Protein AF-A0A9W4V0A9-F1 (afdb_monomer)

Solvent-accessible surface area (backbone atoms only — not comparable to full-atom values): 4733 Å² total; per-residue (Å²): 137,81,85,70,82,83,73,76,78,82,57,90,90,52,59,71,45,44,33,70,38,58,29,88,55,29,28,27,28,21,67,66,54,43,79,88,60,60,84,92,45,85,74,63,92,73,46,56,63,41,84,42,57,51,62,51,57,36,68,64,57,96,82,40,91,64,52,30,32,32,31,50,77,45,80,108

Radius of gyration: 13.04 Å; Cα contacts (8 Å, |Δi|>4): 136; chains: 1; bounding box: 27×38×28 Å

pLDDT: mean 81.57, std 17.65, range [36.22, 96.19]

Sequence (76 aa):
MEAGPDHGRRFQGRIRVESSQRCPETGHYSYDGHRDGEEGCYVSPYAGGMPFSKGPRAPNLLSCSHVIYWKLDIIY

Mean predicted aligned error: 8.32 Å

Structure (mmCIF, N/CA/C/O backbone):
data_AF-A0A9W4V0A9-F1
#
_entry.id   AF-A0A9W4V0A9-F1
#
loop_
_atom_site.group_PDB
_atom_site.id
_atom_site.type_symbol
_atom_site.label_atom_id
_atom_site.label_alt_id
_atom_site.label_comp_id
_atom_site.label_asym_id
_atom_site.label_entity_id
_atom_site.label_seq_id
_atom_site.pdbx_PDB_ins_code
_atom_site.Cartn_x
_atom_site.Cartn_y
_atom_site.Cartn_z
_atom_site.occupancy
_atom_site.B_iso_or_equiv
_atom_site.auth_seq_id
_atom_site.auth_comp_id
_atom_site.auth_asym_id
_atom_site.auth_atom_id
_atom_site.pdbx_PDB_model_num
ATOM 1 N N . MET A 1 1 ? 14.783 28.311 10.161 1.00 42.34 1 MET A N 1
ATOM 2 C CA . MET A 1 1 ? 14.114 27.757 8.966 1.00 42.34 1 MET A CA 1
ATOM 3 C C . MET A 1 1 ? 13.159 26.696 9.473 1.00 42.34 1 MET A C 1
ATOM 5 O O . MET A 1 1 ? 13.589 25.590 9.760 1.00 42.34 1 MET A O 1
ATOM 9 N N . GLU A 1 2 ? 11.917 27.086 9.738 1.00 36.22 2 GLU A N 1
ATOM 10 C CA . GLU A 1 2 ? 10.914 26.203 10.336 1.00 36.22 2 GLU A CA 1
ATOM 11 C C . GLU A 1 2 ? 10.151 25.507 9.207 1.00 36.22 2 GLU A C 1
ATOM 13 O O . GLU A 1 2 ? 9.587 26.167 8.334 1.00 36.22 2 GLU A O 1
ATOM 18 N N . ALA A 1 3 ? 10.208 24.175 9.171 1.00 45.41 3 ALA A N 1
ATOM 19 C CA . ALA A 1 3 ? 9.433 23.376 8.234 1.00 45.41 3 ALA A CA 1
ATOM 20 C C . ALA A 1 3 ? 7.956 23.469 8.644 1.00 45.41 3 ALA A C 1
ATOM 22 O O . ALA A 1 3 ? 7.566 22.975 9.701 1.00 45.41 3 ALA A O 1
ATOM 23 N N . GLY A 1 4 ? 7.163 24.179 7.839 1.00 41.09 4 GLY A N 1
ATOM 24 C CA . GLY A 1 4 ? 5.728 24.346 8.051 1.00 41.09 4 GLY A CA 1
ATOM 25 C C . GLY A 1 4 ? 4.975 23.009 8.040 1.00 41.09 4 GLY A C 1
ATOM 26 O O . GLY A 1 4 ? 5.491 22.013 7.531 1.00 41.09 4 GLY A O 1
ATOM 27 N N . PRO A 1 5 ? 3.756 22.969 8.605 1.00 45.47 5 PRO A N 1
ATOM 28 C CA . PRO A 1 5 ? 2.999 21.736 8.754 1.00 45.47 5 PRO A CA 1
ATOM 29 C C . PRO A 1 5 ? 2.723 21.106 7.386 1.00 45.47 5 PRO A C 1
ATOM 31 O O . PRO A 1 5 ? 2.245 21.770 6.461 1.00 45.47 5 PRO A O 1
ATOM 34 N N . ASP A 1 6 ? 3.053 19.819 7.287 1.00 51.59 6 ASP A N 1
ATOM 35 C CA . ASP A 1 6 ? 2.783 18.936 6.158 1.00 51.59 6 ASP A CA 1
ATOM 36 C C . ASP A 1 6 ? 1.269 18.896 5.915 1.00 51.59 6 ASP A C 1
ATOM 38 O O . ASP A 1 6 ? 0.507 18.178 6.567 1.00 51.59 6 ASP A O 1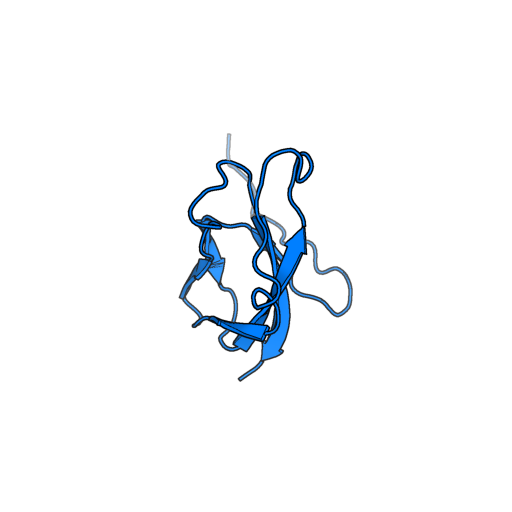
ATOM 42 N N . HIS A 1 7 ? 0.805 19.771 5.023 1.00 44.75 7 HIS A N 1
ATOM 43 C CA . HIS A 1 7 ? -0.576 19.797 4.581 1.00 44.75 7 HIS A CA 1
ATOM 44 C C . HIS A 1 7 ? -0.783 18.585 3.682 1.00 44.75 7 HIS A C 1
ATOM 46 O O . HIS A 1 7 ? -0.647 18.674 2.459 1.00 44.75 7 HIS A O 1
ATOM 52 N N . GLY A 1 8 ? -1.133 17.456 4.301 1.00 39.25 8 GLY A N 1
ATOM 53 C CA . GLY A 1 8 ? -1.710 16.313 3.614 1.00 39.25 8 GLY A CA 1
ATOM 54 C C . GLY A 1 8 ? -2.838 16.808 2.713 1.00 39.25 8 GLY A C 1
ATOM 55 O O . GLY A 1 8 ? -3.915 17.186 3.184 1.00 39.25 8 GLY A O 1
ATOM 56 N N . ARG A 1 9 ? -2.566 16.881 1.404 1.00 49.56 9 ARG A N 1
ATOM 57 C CA . ARG A 1 9 ? -3.545 17.304 0.403 1.00 49.56 9 ARG A CA 1
ATOM 58 C C . ARG A 1 9 ? -4.695 16.306 0.432 1.00 49.56 9 ARG A C 1
ATOM 60 O O . ARG A 1 9 ? -4.586 15.199 -0.086 1.00 49.56 9 ARG A O 1
ATOM 67 N N . ARG A 1 10 ? -5.813 16.713 1.033 1.00 44.12 10 ARG A N 1
ATOM 68 C CA . ARG A 1 10 ? -7.099 16.025 0.924 1.00 44.12 10 ARG A CA 1
ATOM 69 C C . ARG A 1 10 ? -7.604 16.170 -0.512 1.00 44.12 10 ARG A C 1
ATOM 71 O O . ARG A 1 10 ? -8.323 17.110 -0.832 1.00 44.12 10 ARG A O 1
ATOM 78 N N . PHE A 1 11 ? -7.220 15.238 -1.376 1.00 50.25 11 PHE A N 1
ATOM 79 C CA . PHE A 1 11 ? -7.950 14.981 -2.612 1.00 50.25 11 PHE A CA 1
ATOM 80 C C . PHE A 1 11 ? -9.237 14.236 -2.241 1.00 50.25 11 PHE A C 1
ATOM 82 O O . PHE A 1 11 ? -9.211 13.276 -1.471 1.00 50.25 11 PHE A O 1
ATOM 89 N N . GLN A 1 12 ? -10.374 14.735 -2.718 1.00 42.94 12 GLN A N 1
ATOM 90 C CA . GLN A 1 12 ? -11.707 14.212 -2.424 1.00 42.94 12 GLN A CA 1
ATOM 91 C C . GLN A 1 12 ? -11.765 12.677 -2.569 1.00 42.94 12 GLN A C 1
ATOM 93 O O . GLN A 1 12 ? -11.624 12.133 -3.660 1.00 42.94 12 GLN A O 1
ATOM 98 N N . GLY A 1 13 ? -11.989 11.984 -1.447 1.00 52.25 13 GLY A N 1
ATOM 99 C CA . GLY A 1 13 ? -12.529 10.622 -1.407 1.00 52.25 13 GLY A CA 1
ATOM 100 C C . GLY A 1 13 ? -11.559 9.438 -1.385 1.00 52.25 13 GLY A C 1
ATOM 101 O O . GLY A 1 13 ? -12.040 8.318 -1.245 1.00 52.25 13 GLY A O 1
ATOM 102 N N . ARG A 1 14 ? -10.237 9.608 -1.508 1.00 69.00 14 ARG A N 1
ATOM 103 C CA . ARG A 1 14 ? -9.294 8.467 -1.506 1.00 69.00 14 ARG A CA 1
ATOM 104 C C . ARG A 1 14 ? -8.005 8.841 -0.7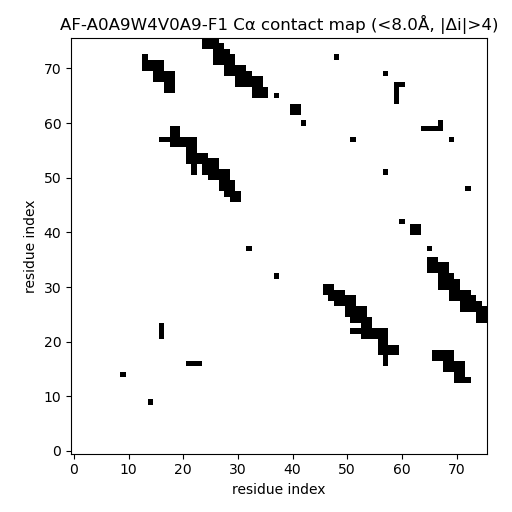80 1.00 69.00 14 ARG A C 1
ATOM 106 O O . ARG A 1 14 ? -7.157 9.531 -1.335 1.00 69.00 14 ARG A O 1
ATOM 113 N N . ILE A 1 15 ? -7.876 8.423 0.480 1.00 87.81 15 ILE A N 1
ATOM 114 C CA . ILE A 1 15 ? -6.623 8.575 1.229 1.00 87.81 15 ILE A CA 1
ATOM 115 C C . ILE A 1 15 ? -5.568 7.703 0.545 1.00 87.81 15 ILE A C 1
ATOM 117 O O . ILE A 1 15 ? -5.779 6.505 0.366 1.00 87.81 15 I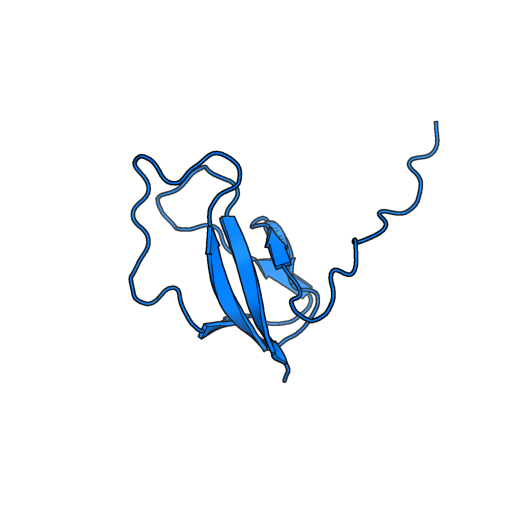LE A O 1
ATOM 121 N N . ARG A 1 16 ? -4.444 8.311 0.169 1.00 92.19 16 ARG A N 1
ATOM 122 C CA . ARG A 1 16 ? -3.279 7.631 -0.399 1.00 92.19 16 ARG A CA 1
ATOM 123 C C . ARG A 1 16 ? -2.124 7.757 0.586 1.00 92.19 16 ARG A C 1
ATOM 125 O O . ARG A 1 16 ? -1.881 8.849 1.093 1.00 92.19 16 ARG A O 1
ATOM 132 N N . VAL A 1 17 ? -1.444 6.656 0.865 1.00 93.88 17 VAL A N 1
ATOM 133 C CA . VAL A 1 17 ? -0.297 6.588 1.770 1.00 93.88 17 VAL A CA 1
ATOM 134 C C . VAL A 1 17 ? 0.883 5.967 1.041 1.00 93.88 17 VAL A C 1
ATOM 136 O O . VAL A 1 17 ? 0.733 5.013 0.281 1.00 93.88 17 VAL A O 1
ATOM 139 N N . GLU A 1 18 ? 2.061 6.536 1.246 1.00 94.88 18 GLU A N 1
ATOM 140 C CA . GLU A 1 18 ? 3.296 5.985 0.699 1.00 94.88 18 GLU A CA 1
ATOM 141 C C . GLU A 1 18 ? 3.823 4.865 1.583 1.00 94.88 18 GLU A C 1
ATOM 143 O O . GLU A 1 18 ? 3.666 4.885 2.808 1.00 94.88 18 GLU A O 1
ATOM 148 N N . SER A 1 19 ? 4.521 3.907 0.985 1.00 91.38 19 SER A N 1
ATOM 149 C CA . SER A 1 19 ? 5.305 2.960 1.757 1.00 91.38 19 SER A CA 1
ATOM 150 C C . SER A 1 19 ? 6.259 3.705 2.696 1.00 91.38 19 SER A C 1
ATOM 152 O O . SER A 1 19 ? 6.801 4.764 2.384 1.00 91.38 19 SER A O 1
ATOM 154 N N . SER A 1 20 ? 6.444 3.167 3.899 1.00 90.19 20 SER A N 1
ATOM 155 C CA . SER A 1 20 ? 7.177 3.800 5.007 1.00 90.19 20 SER A CA 1
ATOM 156 C C . SER A 1 20 ? 6.499 5.005 5.685 1.00 90.19 20 SER A C 1
ATOM 158 O O . SER A 1 20 ? 6.949 5.390 6.770 1.00 90.19 20 SER A O 1
ATOM 160 N N . GLN A 1 21 ? 5.406 5.566 5.152 1.00 94.38 21 GLN A N 1
ATOM 161 C CA . GLN A 1 21 ? 4.564 6.514 5.895 1.00 94.38 21 GLN A CA 1
ATOM 162 C C . GLN A 1 21 ? 3.622 5.776 6.847 1.00 94.38 21 GLN A C 1
ATOM 164 O O . GLN A 1 21 ? 3.268 4.620 6.625 1.00 94.38 21 GLN A O 1
ATOM 169 N N . ARG A 1 22 ? 3.223 6.433 7.942 1.00 95.12 22 ARG A N 1
ATOM 170 C CA . ARG A 1 22 ? 2.271 5.847 8.894 1.00 95.12 22 ARG A CA 1
ATOM 171 C C . ARG A 1 22 ? 0.878 5.781 8.275 1.00 95.12 22 ARG A C 1
ATOM 173 O O . ARG A 1 22 ? 0.394 6.783 7.756 1.00 95.12 22 ARG A O 1
ATOM 180 N N . CYS A 1 23 ? 0.225 4.631 8.398 1.00 94.12 23 CYS A N 1
ATOM 181 C CA . CYS A 1 23 ? -1.159 4.451 7.987 1.00 94.12 23 CYS A CA 1
ATOM 182 C C . CYS A 1 23 ? -2.061 5.391 8.804 1.00 94.12 23 CYS A C 1
ATOM 184 O O . CYS A 1 23 ? -2.055 5.309 10.041 1.00 94.12 23 CYS A O 1
ATOM 186 N N . PRO A 1 24 ? -2.816 6.288 8.151 1.00 93.12 24 PRO A N 1
ATOM 187 C CA . PRO A 1 24 ? -3.629 7.281 8.846 1.00 93.12 24 PRO A CA 1
ATOM 188 C C . PRO A 1 24 ? -4.865 6.669 9.507 1.00 93.12 24 PRO A C 1
ATOM 190 O O . PRO A 1 24 ? -5.295 7.168 10.543 1.00 93.12 24 PRO A O 1
ATOM 193 N N . GLU A 1 25 ? -5.397 5.578 8.951 1.00 95.12 25 GLU A N 1
ATOM 194 C CA . GLU A 1 25 ? -6.572 4.873 9.469 1.00 95.12 25 GLU A CA 1
ATOM 195 C C . GLU A 1 25 ? -6.418 3.353 9.376 1.00 95.12 25 GLU A C 1
ATOM 197 O O . GLU A 1 25 ? -5.648 2.841 8.556 1.00 95.12 25 GLU A O 1
ATOM 202 N N . THR A 1 26 ? -7.161 2.638 10.221 1.00 95.12 26 THR A N 1
ATOM 203 C CA . THR A 1 26 ? -7.313 1.185 10.113 1.00 95.12 26 THR A CA 1
ATOM 204 C C . THR A 1 26 ? -8.293 0.891 8.989 1.00 95.12 26 THR A C 1
ATOM 206 O O . THR A 1 26 ? -9.339 1.531 8.888 1.00 95.12 26 THR A O 1
ATOM 209 N N . GLY A 1 27 ? -7.960 -0.060 8.126 1.00 94.62 27 GLY A N 1
ATOM 210 C CA . GLY A 1 27 ? -8.801 -0.346 6.979 1.00 94.62 27 GLY A CA 1
ATOM 211 C C . GLY A 1 27 ? -8.151 -1.241 5.943 1.00 94.62 27 GLY A C 1
ATOM 212 O O . GLY A 1 27 ? -7.072 -1.795 6.154 1.00 94.62 27 GLY A O 1
ATOM 213 N N . HIS A 1 28 ? -8.822 -1.359 4.805 1.00 94.56 28 HIS A N 1
ATOM 214 C CA . HIS A 1 28 ? -8.310 -2.073 3.646 1.00 94.56 28 HIS A CA 1
ATOM 215 C C . HIS A 1 28 ? -7.667 -1.114 2.663 1.00 94.56 28 HIS A C 1
ATOM 217 O O . HIS A 1 28 ? -8.297 -0.150 2.226 1.00 94.56 28 HIS A O 1
ATOM 223 N N . TYR A 1 29 ? -6.423 -1.412 2.307 1.00 93.94 29 TYR A N 1
ATOM 224 C CA . TYR A 1 29 ? -5.641 -0.643 1.362 1.00 93.94 29 TYR A CA 1
ATOM 225 C C . TYR A 1 29 ? -5.315 -1.485 0.133 1.00 93.94 29 TYR A C 1
ATOM 227 O O . TYR A 1 29 ? -4.862 -2.623 0.251 1.00 93.94 29 TYR A O 1
ATOM 235 N N . SER A 1 30 ? -5.493 -0.917 -1.051 1.00 93.62 30 SER A N 1
ATOM 236 C CA . SER A 1 30 ? -5.051 -1.514 -2.309 1.00 93.62 30 SER A CA 1
ATOM 237 C C . SER A 1 30 ? -3.824 -0.804 -2.844 1.00 93.62 30 SER A C 1
ATOM 239 O O . SER A 1 30 ? -3.645 0.400 -2.658 1.00 93.62 30 SER A O 1
ATOM 241 N N . TYR A 1 31 ? -2.985 -1.555 -3.539 1.00 92.38 31 TYR A N 1
ATOM 242 C CA . TYR A 1 31 ? -1.914 -1.015 -4.354 1.00 92.38 31 TYR A CA 1
ATOM 243 C C . TYR A 1 31 ? -2.475 -0.018 -5.380 1.00 92.38 31 TYR A C 1
ATOM 245 O O . TYR A 1 31 ? -3.454 -0.295 -6.071 1.00 92.38 31 TYR A O 1
ATOM 253 N N . ASP A 1 32 ? -1.841 1.147 -5.459 1.00 92.69 32 ASP A N 1
ATOM 254 C CA . ASP A 1 32 ? -2.256 2.289 -6.279 1.00 92.69 32 ASP A CA 1
ATOM 255 C C . ASP A 1 32 ? -1.085 2.845 -7.110 1.00 92.69 32 ASP A C 1
ATOM 257 O O . ASP A 1 32 ? -1.099 3.997 -7.547 1.00 92.69 32 ASP A O 1
ATOM 261 N N . GLY A 1 33 ? -0.037 2.039 -7.306 1.00 91.62 33 GLY A N 1
ATOM 262 C CA . GLY A 1 33 ? 1.096 2.363 -8.170 1.00 91.62 33 GLY A CA 1
ATOM 263 C C . GLY A 1 33 ? 2.418 2.605 -7.443 1.00 91.62 33 GLY A C 1
ATOM 264 O O . GLY A 1 33 ? 2.566 2.380 -6.242 1.00 91.62 33 GLY A O 1
ATOM 265 N N . HIS A 1 34 ? 3.381 3.102 -8.214 1.00 92.38 34 HIS A N 1
ATOM 266 C CA . HIS A 1 34 ? 4.729 3.471 -7.785 1.00 92.38 34 HIS A CA 1
ATOM 267 C C . HIS A 1 34 ? 4.977 4.959 -8.052 1.00 92.38 34 HIS A C 1
ATOM 269 O O . HIS A 1 34 ? 4.349 5.541 -8.939 1.00 92.38 34 HIS A O 1
ATOM 275 N N . ARG A 1 35 ? 5.901 5.587 -7.315 1.00 85.94 35 ARG A N 1
ATOM 276 C CA . ARG A 1 35 ? 6.298 6.988 -7.555 1.00 85.94 35 ARG A CA 1
ATOM 277 C C . ARG A 1 35 ? 6.988 7.211 -8.898 1.00 85.94 35 ARG A C 1
ATOM 279 O O . ARG A 1 35 ? 6.653 8.187 -9.559 1.00 85.94 35 ARG A O 1
ATOM 286 N N . ASP A 1 36 ? 7.859 6.296 -9.306 1.00 84.06 36 ASP A N 1
ATOM 287 C CA . ASP A 1 36 ? 8.756 6.481 -10.456 1.00 84.06 36 ASP A CA 1
ATOM 288 C C . ASP A 1 36 ? 8.548 5.417 -11.552 1.00 84.06 36 ASP A C 1
ATOM 290 O O . ASP A 1 36 ? 9.407 5.201 -12.400 1.00 84.06 36 ASP A O 1
ATOM 29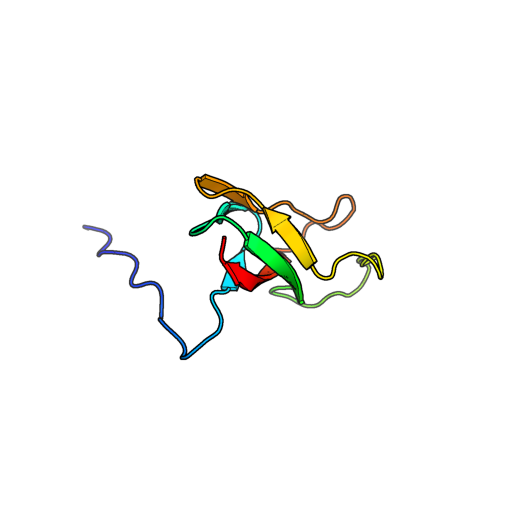4 N N . GLY A 1 37 ? 7.382 4.760 -11.543 1.00 81.50 37 GLY A N 1
ATOM 295 C CA . GLY A 1 37 ? 7.054 3.647 -12.436 1.00 81.50 37 GLY A CA 1
ATOM 296 C C . GLY A 1 37 ? 7.267 2.273 -11.795 1.00 81.50 37 GLY A C 1
ATOM 297 O O . GLY A 1 37 ? 7.876 2.138 -10.736 1.00 81.50 37 GLY A O 1
ATOM 298 N N . GLU A 1 38 ? 6.690 1.247 -12.417 1.00 82.88 38 GLU A N 1
ATOM 299 C CA . GLU A 1 38 ? 6.678 -0.133 -11.906 1.00 82.88 38 GLU A CA 1
ATOM 300 C C . GLU A 1 38 ? 7.643 -1.070 -12.651 1.00 82.88 38 GLU A C 1
ATOM 302 O O . GLU A 1 38 ? 7.606 -2.285 -12.457 1.00 82.88 38 GLU A O 1
ATOM 307 N N . GLU A 1 39 ? 8.508 -0.523 -13.512 1.00 82.25 39 GLU A N 1
ATOM 308 C CA . GLU A 1 39 ? 9.428 -1.318 -14.326 1.00 82.25 39 GLU A CA 1
ATOM 309 C C . GLU A 1 39 ? 10.323 -2.199 -13.441 1.00 82.25 39 GLU A C 1
ATOM 311 O O . GLU A 1 39 ? 10.963 -1.737 -12.496 1.00 82.25 39 GLU A O 1
ATOM 316 N N . GLY A 1 40 ? 10.325 -3.503 -13.727 1.00 80.06 40 GLY A N 1
ATOM 317 C CA . GLY A 1 40 ? 11.099 -4.491 -12.976 1.00 80.06 40 GLY A CA 1
ATOM 318 C C . GLY A 1 40 ? 10.521 -4.887 -11.611 1.00 80.06 40 GLY A C 1
ATOM 319 O O . GLY A 1 40 ? 11.084 -5.776 -10.974 1.00 80.06 40 GLY A O 1
ATOM 320 N N . CYS A 1 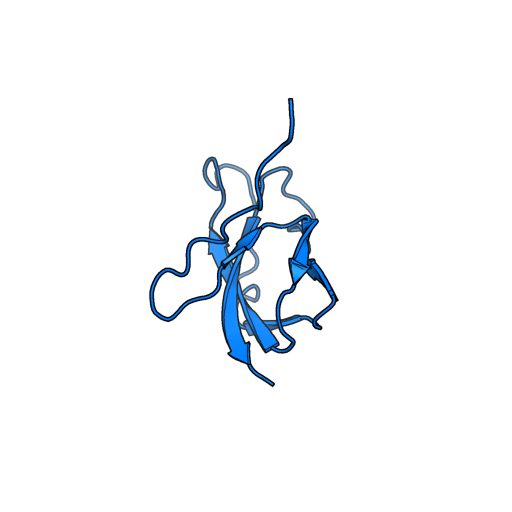41 ? 9.402 -4.306 -11.160 1.00 85.50 41 CYS A N 1
ATOM 321 C CA . CYS A 1 41 ? 8.750 -4.711 -9.914 1.00 85.50 41 CYS A CA 1
ATOM 322 C C . CYS A 1 41 ? 7.638 -5.739 -10.163 1.00 85.50 41 CYS A C 1
ATOM 324 O O . CYS A 1 41 ? 6.740 -5.548 -10.979 1.00 85.50 41 CYS A O 1
ATOM 326 N N . TYR A 1 42 ? 7.669 -6.839 -9.407 1.00 84.06 42 TYR A N 1
ATOM 327 C CA . TYR A 1 42 ? 6.549 -7.773 -9.352 1.00 84.06 42 TYR A CA 1
ATOM 328 C C . TYR A 1 42 ? 5.502 -7.270 -8.356 1.00 84.06 42 TYR A C 1
ATOM 330 O O . TYR A 1 42 ? 5.763 -7.177 -7.153 1.00 84.06 42 TYR A O 1
ATOM 338 N N . VAL A 1 43 ? 4.300 -6.991 -8.856 1.00 83.00 43 VAL A N 1
ATOM 339 C CA . VAL A 1 43 ? 3.132 -6.686 -8.029 1.00 83.00 43 VAL A CA 1
ATOM 340 C C . VAL A 1 43 ? 2.261 -7.930 -7.959 1.00 83.00 43 VAL A C 1
ATOM 342 O O . VAL A 1 43 ? 1.774 -8.428 -8.972 1.00 83.00 43 VAL A O 1
ATOM 345 N N . SER A 1 44 ? 2.061 -8.443 -6.747 1.00 80.81 44 SER A N 1
ATOM 346 C CA . SER A 1 44 ? 1.149 -9.565 -6.537 1.00 80.81 44 SER A CA 1
ATOM 347 C C . SER A 1 44 ? -0.272 -9.169 -6.958 1.00 80.81 44 SER A C 1
ATOM 349 O O . SER A 1 44 ? -0.737 -8.109 -6.534 1.00 80.81 44 SER A O 1
ATOM 351 N N . PRO A 1 45 ? -1.018 -10.021 -7.687 1.00 78.81 45 PRO A N 1
ATOM 352 C CA . PRO A 1 45 ? -2.428 -9.757 -7.991 1.00 78.81 45 PRO A CA 1
ATOM 353 C C . PRO A 1 45 ? -3.293 -9.667 -6.722 1.00 78.81 45 PRO A C 1
ATOM 355 O O . PRO A 1 45 ? -4.390 -9.121 -6.755 1.00 78.81 45 PRO A O 1
ATOM 358 N N . TYR A 1 46 ? -2.785 -10.162 -5.589 1.00 78.50 46 TYR A N 1
ATOM 359 C CA . TYR A 1 46 ? -3.424 -10.072 -4.276 1.00 78.50 46 TYR A CA 1
ATOM 360 C C . TYR A 1 46 ? -3.109 -8.771 -3.524 1.00 78.50 46 TYR A C 1
ATOM 362 O O . TYR A 1 46 ? -3.520 -8.619 -2.381 1.00 78.50 46 TYR A O 1
ATOM 370 N N . ALA A 1 47 ? -2.395 -7.816 -4.126 1.00 81.94 47 ALA A N 1
ATOM 371 C CA . ALA A 1 47 ? -2.109 -6.517 -3.513 1.00 81.94 47 ALA A CA 1
ATOM 372 C C . ALA A 1 47 ? -3.326 -5.560 -3.504 1.00 81.94 47 ALA A C 1
ATOM 374 O O . ALA A 1 47 ? -3.157 -4.350 -3.372 1.00 81.94 47 ALA A O 1
ATOM 375 N N . GLY A 1 48 ? -4.547 -6.081 -3.650 1.00 83.31 48 GLY A N 1
ATOM 376 C CA . GLY A 1 48 ? -5.801 -5.345 -3.512 1.00 83.31 48 GLY A CA 1
ATOM 377 C C . GLY A 1 48 ? -6.506 -5.718 -2.211 1.00 83.31 48 GLY A C 1
ATOM 378 O O . GLY A 1 48 ? -6.698 -6.898 -1.934 1.00 83.31 48 GLY A O 1
ATOM 379 N N . GLY A 1 49 ? -6.905 -4.721 -1.421 1.00 85.69 49 GLY A N 1
ATOM 380 C CA . GLY A 1 49 ? -7.650 -4.938 -0.183 1.00 85.69 49 GLY A CA 1
ATOM 381 C C . GLY A 1 49 ? -6.834 -5.621 0.916 1.00 85.69 49 GLY A C 1
ATOM 382 O O . GLY A 1 49 ? -7.314 -6.553 1.552 1.00 85.69 49 GLY A O 1
ATOM 383 N N . MET A 1 50 ? 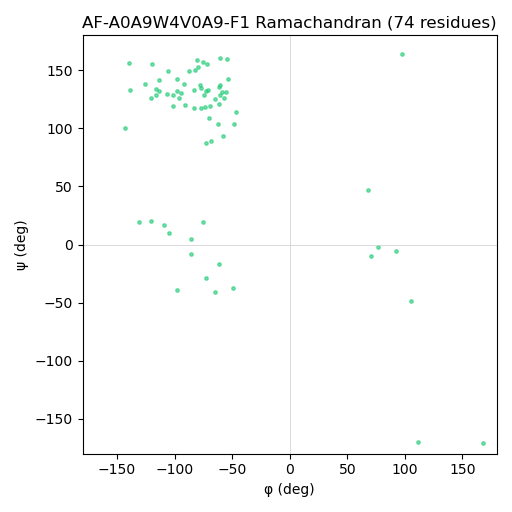-5.610 -5.157 1.161 1.00 91.25 50 MET A N 1
ATOM 384 C CA . MET A 1 50 ? -4.759 -5.623 2.257 1.00 91.25 50 MET A CA 1
ATOM 385 C C . MET A 1 50 ? -5.116 -4.903 3.570 1.00 91.25 50 MET A C 1
ATOM 387 O O . MET A 1 50 ? -5.245 -3.675 3.570 1.00 91.25 50 MET A O 1
ATOM 391 N N . PRO A 1 51 ? -5.279 -5.614 4.700 1.00 93.94 51 PRO A N 1
ATOM 392 C CA . PRO A 1 51 ? -5.653 -4.992 5.966 1.00 93.94 51 PRO A CA 1
ATOM 393 C C . PRO A 1 51 ? -4.452 -4.293 6.604 1.00 93.94 51 PRO A C 1
ATOM 395 O O . PRO A 1 51 ? -3.481 -4.951 6.983 1.00 93.94 51 PRO A O 1
ATOM 398 N N . PHE A 1 52 ? -4.522 -2.971 6.770 1.00 94.38 52 PHE A N 1
ATOM 399 C CA . PHE A 1 52 ? -3.536 -2.202 7.531 1.00 94.38 52 PHE A CA 1
ATOM 400 C C . PHE A 1 52 ? -4.172 -1.605 8.784 1.00 94.38 52 PHE A C 1
ATOM 402 O O . PHE A 1 52 ? -5.300 -1.114 8.761 1.00 94.38 52 PHE A O 1
ATOM 409 N N . SER A 1 53 ? -3.413 -1.592 9.877 1.00 96.19 53 SER A N 1
ATOM 410 C CA . SER A 1 53 ? -3.792 -0.893 11.106 1.00 96.19 53 SER A CA 1
ATOM 411 C C . SER A 1 53 ? -3.341 0.564 11.067 1.00 96.19 53 SER A C 1
ATOM 413 O O . SER A 1 53 ? -2.290 0.876 10.505 1.00 96.19 53 SER A O 1
ATOM 415 N N . LYS A 1 54 ? -4.085 1.451 11.734 1.00 95.75 54 LYS A N 1
ATOM 416 C CA . LYS A 1 54 ? -3.666 2.832 12.006 1.00 95.75 54 LYS A CA 1
ATOM 417 C C . LYS A 1 54 ? -2.371 2.867 12.812 1.00 95.75 54 LYS A C 1
ATOM 419 O O . LYS A 1 54 ? -2.274 2.223 13.855 1.00 95.75 54 LYS A O 1
ATOM 424 N N . GLY A 1 55 ? -1.400 3.669 12.376 1.00 95.69 55 GLY A N 1
ATOM 425 C CA . GLY A 1 55 ? -0.171 3.945 13.128 1.00 95.69 55 GLY A CA 1
ATOM 426 C C . GLY A 1 55 ? 1.100 3.251 12.619 1.00 95.69 55 GLY A C 1
ATOM 427 O O . GLY A 1 55 ? 2.108 3.959 12.492 1.00 95.69 55 GLY A O 1
ATOM 428 N N . PRO A 1 56 ? 1.120 1.928 12.342 1.00 95.81 56 PRO A N 1
ATOM 429 C CA . PRO A 1 56 ? 2.218 1.267 11.640 1.00 95.81 56 PRO A CA 1
ATOM 430 C C . PRO A 1 56 ? 2.540 1.909 10.293 1.00 95.81 56 PRO A C 1
ATOM 432 O O . PRO A 1 56 ? 1.723 2.622 9.714 1.00 95.81 56 PRO A O 1
ATOM 435 N N . ARG A 1 57 ? 3.753 1.661 9.797 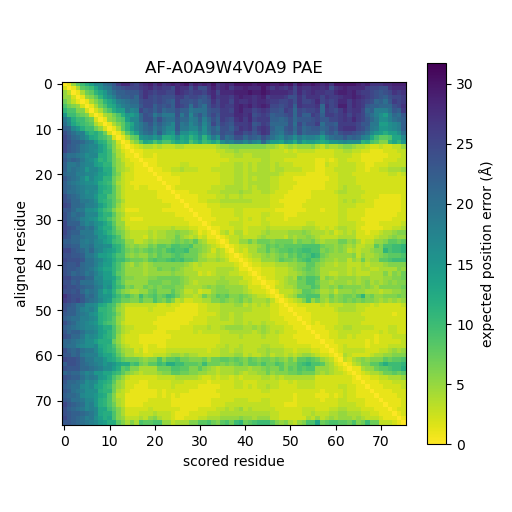1.00 94.75 57 ARG A N 1
ATOM 436 C CA . ARG A 1 57 ? 4.160 2.119 8.468 1.00 94.75 57 ARG A CA 1
ATOM 437 C C . ARG A 1 57 ? 3.559 1.221 7.389 1.00 94.75 57 ARG A C 1
ATOM 439 O O . ARG A 1 57 ? 3.608 0.002 7.537 1.00 94.75 57 ARG A O 1
ATOM 446 N N . ALA A 1 58 ? 3.053 1.816 6.312 1.00 93.12 58 ALA A N 1
ATOM 447 C CA . ALA A 1 58 ? 2.602 1.069 5.147 1.00 93.12 58 ALA A CA 1
ATOM 448 C C . ALA A 1 58 ? 3.781 0.271 4.553 1.00 93.12 58 ALA A C 1
ATOM 450 O O . ALA A 1 58 ? 4.903 0.794 4.481 1.00 93.12 58 ALA A O 1
ATOM 451 N N . PRO A 1 59 ? 3.566 -0.994 4.164 1.00 91.12 59 PRO A N 1
ATOM 452 C CA . PRO A 1 59 ? 4.643 -1.875 3.739 1.00 91.12 59 PRO A CA 1
ATOM 453 C C . PRO A 1 59 ? 5.204 -1.477 2.367 1.00 91.12 59 PRO A C 1
ATOM 455 O O . PRO A 1 59 ? 4.519 -0.879 1.537 1.00 91.12 59 PRO A O 1
ATOM 458 N N . ASN A 1 60 ? 6.457 -1.855 2.112 1.00 89.31 60 ASN A N 1
ATOM 459 C CA . ASN A 1 60 ? 6.970 -1.966 0.746 1.00 89.31 60 ASN A CA 1
ATOM 460 C C . ASN A 1 60 ? 6.522 -3.302 0.139 1.00 89.31 60 ASN A C 1
ATOM 462 O O . ASN A 1 60 ? 6.231 -4.257 0.865 1.00 89.31 60 ASN A O 1
ATOM 466 N N . LEU A 1 61 ? 6.521 -3.394 -1.190 1.00 84.50 61 LEU A N 1
ATOM 467 C CA . LEU A 1 61 ? 6.492 -4.693 -1.857 1.00 84.50 61 LEU A CA 1
ATOM 468 C C . LEU A 1 61 ? 7.873 -5.345 -1.693 1.00 84.50 61 LEU A C 1
ATOM 470 O O . LEU A 1 61 ? 8.888 -4.688 -1.901 1.00 84.50 61 LEU A O 1
ATOM 474 N N . LEU A 1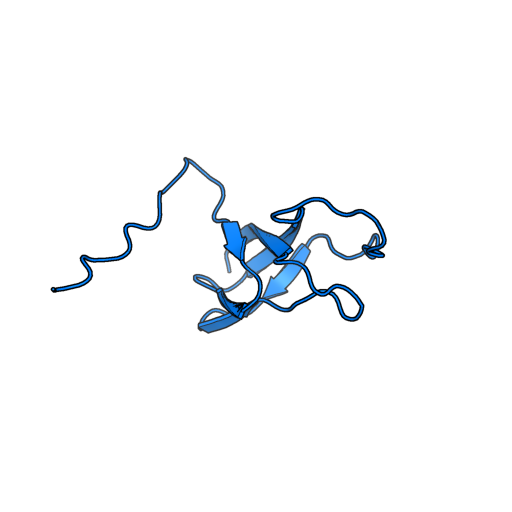 62 ? 7.911 -6.623 -1.294 1.00 75.19 62 LEU A N 1
ATOM 475 C CA . LEU A 1 62 ? 9.128 -7.327 -0.841 1.00 75.19 62 LEU A CA 1
ATOM 476 C C . LEU A 1 62 ? 10.342 -7.176 -1.771 1.00 75.19 62 LEU A C 1
ATOM 478 O O . LEU A 1 62 ? 11.467 -7.079 -1.293 1.00 75.19 62 LEU A O 1
ATOM 482 N N . SER A 1 63 ? 10.116 -7.161 -3.084 1.00 74.62 63 SER A N 1
ATOM 483 C CA . SER A 1 63 ? 11.173 -7.116 -4.101 1.00 74.62 63 SER A CA 1
ATOM 484 C C . SER A 1 63 ? 11.249 -5.777 -4.834 1.00 74.62 63 SER A C 1
ATOM 486 O O . SER A 1 63 ? 11.846 -5.713 -5.902 1.00 74.62 63 SER A O 1
ATOM 488 N N . CYS A 1 64 ? 10.638 -4.718 -4.295 1.00 82.00 64 CYS A N 1
ATOM 489 C CA . CYS A 1 64 ? 10.609 -3.413 -4.941 1.00 82.00 64 CYS A CA 1
ATOM 490 C C . CYS A 1 64 ? 11.254 -2.337 -4.061 1.00 82.00 64 CYS A C 1
ATOM 492 O O . CYS A 1 64 ? 10.875 -2.152 -2.905 1.00 82.00 64 CYS A O 1
ATOM 494 N N . SER A 1 65 ? 12.227 -1.613 -4.620 1.00 84.88 65 SER A N 1
ATOM 495 C CA . SER A 1 65 ? 12.909 -0.488 -3.962 1.00 84.88 65 SER A CA 1
ATOM 496 C C . SER A 1 65 ? 12.186 0.850 -4.128 1.00 84.88 65 SER A C 1
ATOM 498 O O . SER A 1 65 ? 12.589 1.845 -3.530 1.00 84.88 65 SER A O 1
ATOM 500 N N . HIS A 1 66 ? 11.151 0.897 -4.962 1.00 90.00 66 HIS A N 1
ATOM 501 C CA . HIS A 1 66 ? 10.391 2.108 -5.224 1.00 90.00 66 HIS A CA 1
ATOM 502 C C . HIS A 1 66 ? 9.459 2.463 -4.065 1.00 90.00 66 HIS A C 1
ATOM 504 O O . HIS A 1 66 ? 9.009 1.608 -3.299 1.00 90.00 66 HIS A O 1
ATOM 510 N N . VAL A 1 67 ? 9.095 3.742 -3.998 1.00 91.62 67 VAL A N 1
ATOM 511 C CA . VAL A 1 67 ? 7.995 4.187 -3.143 1.00 91.62 67 VAL A CA 1
ATOM 512 C C . VAL A 1 67 ? 6.689 3.649 -3.717 1.00 91.62 67 VAL A C 1
ATOM 514 O O . VAL A 1 67 ? 6.323 3.971 -4.851 1.00 91.62 67 VAL A O 1
ATOM 517 N N . ILE A 1 68 ? 5.997 2.839 -2.918 1.00 93.25 68 ILE A N 1
ATOM 518 C CA . ILE A 1 68 ? 4.706 2.251 -3.266 1.00 93.25 68 ILE A CA 1
ATOM 519 C C . ILE A 1 68 ? 3.608 3.166 -2.765 1.00 93.25 68 ILE A C 1
ATOM 521 O O . ILE A 1 68 ? 3.665 3.653 -1.637 1.00 93.25 68 ILE A O 1
ATOM 525 N N . TYR A 1 69 ? 2.583 3.362 -3.575 1.00 93.62 69 TYR A N 1
ATOM 526 C CA . TYR A 1 69 ? 1.375 4.026 -3.140 1.00 93.62 69 TYR A CA 1
ATOM 527 C C . TYR A 1 69 ? 0.305 3.008 -2.781 1.00 93.62 69 TYR A C 1
ATOM 529 O O . TYR A 1 69 ? 0.003 2.094 -3.546 1.00 93.62 69 TYR A O 1
ATOM 537 N N . TRP A 1 70 ? -0.296 3.216 -1.621 1.00 93.88 70 TRP A N 1
ATOM 538 C CA . TRP A 1 70 ? -1.420 2.451 -1.121 1.00 93.88 70 TRP A CA 1
ATOM 539 C C . TRP A 1 70 ? -2.622 3.370 -1.002 1.00 93.88 70 TRP A C 1
ATOM 541 O O . TRP A 1 70 ? -2.549 4.429 -0.383 1.00 93.88 70 TRP A O 1
ATOM 551 N N . LYS A 1 71 ? -3.744 2.966 -1.573 1.00 94.69 71 LYS A N 1
ATOM 552 C CA . LYS A 1 71 ? -5.009 3.678 -1.482 1.00 94.69 71 LYS A CA 1
ATOM 553 C C . LYS A 1 71 ? -5.894 2.992 -0.454 1.00 94.69 71 LYS A C 1
ATOM 555 O O . LYS A 1 71 ? -6.135 1.800 -0.560 1.00 94.69 71 LYS A O 1
ATOM 560 N N . LEU A 1 72 ? -6.424 3.756 0.491 1.00 93.38 72 LEU A N 1
ATOM 561 C CA . LEU A 1 72 ? -7.446 3.303 1.427 1.00 93.38 72 LEU A CA 1
ATOM 562 C C . LEU A 1 72 ? -8.795 3.168 0.712 1.00 93.38 72 LEU A C 1
ATOM 564 O O . LEU A 1 72 ? -9.334 4.155 0.203 1.00 93.38 72 LEU A O 1
ATOM 568 N N . ASP A 1 73 ? -9.336 1.955 0.686 1.00 91.06 73 ASP A N 1
ATOM 569 C CA . ASP A 1 73 ? -10.622 1.630 0.068 1.00 91.06 73 ASP A CA 1
ATOM 570 C C . ASP A 1 73 ? -11.767 1.574 1.086 1.00 91.06 73 ASP A C 1
ATOM 572 O O . ASP A 1 73 ? -12.874 2.016 0.783 1.00 91.06 73 ASP A O 1
ATOM 576 N N . ILE A 1 74 ? -11.514 1.034 2.285 1.00 91.50 74 ILE A N 1
ATOM 577 C CA . ILE A 1 74 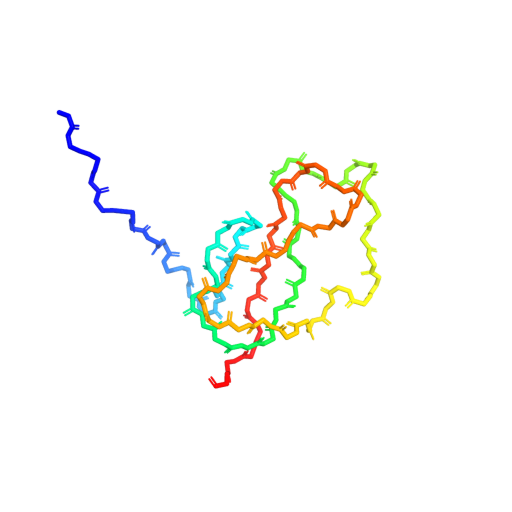? -12.520 0.823 3.342 1.00 91.50 74 ILE A CA 1
ATOM 578 C C . ILE A 1 74 ? -11.905 1.190 4.691 1.00 91.50 74 ILE A C 1
ATOM 580 O O . ILE A 1 74 ? -10.808 0.729 4.989 1.00 91.50 74 ILE A O 1
ATOM 584 N N . ILE A 1 75 ? -12.619 1.966 5.509 1.00 91.38 75 ILE A N 1
ATOM 585 C CA . ILE A 1 75 ? -12.232 2.316 6.887 1.00 91.38 75 ILE A CA 1
ATOM 586 C C . ILE A 1 75 ? -12.969 1.396 7.867 1.00 91.38 75 ILE A C 1
ATOM 588 O O . ILE A 1 75 ? -14.144 1.094 7.642 1.00 91.38 75 ILE A O 1
ATOM 592 N N . TYR A 1 76 ? -12.289 0.989 8.942 1.00 87.06 76 TYR A N 1
ATOM 593 C CA . TYR A 1 76 ? -12.856 0.236 10.066 1.00 87.06 76 TYR A CA 1
ATOM 594 C C . TYR A 1 76 ? -12.872 1.025 11.369 1.00 87.06 76 TYR A C 1
ATOM 596 O O . TYR A 1 76 ? -11.942 1.836 11.579 1.00 87.06 76 TYR A O 1
#

Foldseek 3Di:
DDDDDDPPPPDPDKDKAKAQGFDQAWAFKAWDAFPVHQPPHDDDPPRGGDTDHGGDGHHDDPPDPTITMIIGDTGD

Secondary structure (DSSP, 8-state):
-----------TT--EEETTSBPSSSEEEEEEEESS--TTPPPPTT-SSEEE-SSSBPPPPTT--SPEEEEEEEE-

Nearest PDB structures (foldseek):
  7l2z-assembly1_A  TM=2.370E-01  e=6.036E+00  Escherichia coli K-12